Protein AF-A0A0C9TB73-F1 (afdb_monomer_lite)

pLDDT: mean 92.09, std 10.44, range [53.72, 98.44]

Sequence (112 aa):
MPTARSLGLVSLPDLPVRREGIETACVYTRVAESFNRVGNFEAFSPPESAYFLGGGQQGPDYEGLRISGEWTVKRVLKLKTVDLDAGDAWGNEMRFEVARQNARMVAAWQAY

Organism: NCBI:txid664439

Foldseek 3Di:
DDDWDWDDKAWAQVAWDDDVHTDTDMDTDIHDLDPDDPVQLCLQVPDPCLVVVVGHPDDHHVVSNVVVQVCCCCRPVVDPVDDVVVVGDRVVVSVVSVVVVVVVVVVVVVVD

Radius of gyration: 18.87 Å; chains: 1; bounding box: 40×34×50 Å

Structure (mmCIF, N/CA/C/O backbone):
data_AF-A0A0C9TB73-F1
#
_entry.id   AF-A0A0C9TB73-F1
#
loop_
_atom_site.group_PDB
_atom_site.id
_atom_site.type_symbol
_atom_site.label_atom_id
_atom_site.label_alt_id
_atom_site.label_comp_id
_atom_site.label_asym_id
_atom_site.label_entity_id
_atom_site.label_seq_id
_atom_site.pdbx_PDB_ins_code
_atom_site.Cartn_x
_atom_site.Cartn_y
_atom_site.Cartn_z
_atom_site.occupancy
_atom_site.B_iso_or_equiv
_atom_site.auth_seq_id
_atom_site.auth_comp_id
_atom_site.auth_asym_id
_atom_site.auth_atom_id
_atom_site.pdbx_PDB_model_num
ATOM 1 N N . MET A 1 1 ? -15.495 -0.935 -5.374 1.00 86.12 1 MET A N 1
ATOM 2 C CA . MET A 1 1 ? -14.296 -0.079 -5.544 1.00 86.12 1 MET A CA 1
ATOM 3 C C . MET A 1 1 ? -13.085 -0.753 -4.907 1.00 86.12 1 MET A C 1
ATOM 5 O O . MET A 1 1 ? -13.272 -1.381 -3.867 1.00 86.12 1 MET A O 1
ATOM 9 N N . PRO A 1 2 ? -11.878 -0.665 -5.499 1.00 90.75 2 PRO A N 1
ATOM 10 C CA . PRO A 1 2 ? -10.644 -1.136 -4.862 1.00 90.75 2 PRO A CA 1
ATOM 11 C C . PRO A 1 2 ? -10.428 -0.447 -3.510 1.00 90.75 2 PRO A C 1
ATOM 13 O O . PRO A 1 2 ? -10.550 0.773 -3.418 1.00 90.75 2 PRO A O 1
ATOM 16 N N . THR A 1 3 ? -10.147 -1.220 -2.461 1.00 95.38 3 THR A N 1
ATOM 17 C CA . THR A 1 3 ? -9.926 -0.700 -1.104 1.00 95.38 3 THR A CA 1
ATOM 18 C C . THR A 1 3 ? -9.141 -1.699 -0.254 1.00 95.38 3 THR A C 1
ATOM 20 O O . THR A 1 3 ? -9.197 -2.909 -0.494 1.00 95.38 3 THR A O 1
ATOM 23 N N . ALA A 1 4 ? -8.423 -1.201 0.754 1.00 96.94 4 ALA A N 1
ATOM 24 C CA . ALA A 1 4 ? -7.843 -2.050 1.789 1.00 96.94 4 ALA A CA 1
ATOM 25 C C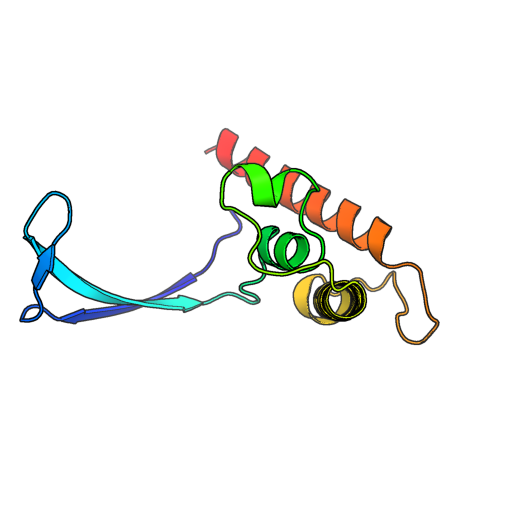 . ALA A 1 4 ? -8.955 -2.713 2.620 1.00 96.94 4 ALA A C 1
ATOM 27 O O . ALA A 1 4 ? -10.055 -2.178 2.763 1.00 96.94 4 ALA A O 1
ATOM 28 N N . ARG A 1 5 ? -8.676 -3.888 3.183 1.00 98.12 5 ARG A N 1
ATOM 29 C CA . ARG A 1 5 ? -9.652 -4.662 3.956 1.00 98.12 5 ARG A CA 1
ATOM 30 C C . ARG A 1 5 ? -9.450 -4.480 5.456 1.00 98.12 5 ARG A C 1
ATOM 32 O O . ARG A 1 5 ? -8.328 -4.313 5.931 1.00 98.12 5 ARG A O 1
ATOM 39 N N . SER A 1 6 ? -10.566 -4.535 6.173 1.00 97.75 6 SER A N 1
ATOM 40 C CA . SER A 1 6 ? -10.635 -4.581 7.631 1.00 97.75 6 SER A CA 1
ATOM 41 C C . SER A 1 6 ? -10.634 -6.027 8.087 1.00 97.75 6 SER A C 1
ATOM 43 O O . SER A 1 6 ? -11.494 -6.790 7.648 1.00 97.75 6 SER A O 1
ATOM 45 N N . LEU A 1 7 ? -9.655 -6.403 8.913 1.00 98.06 7 LEU A N 1
ATOM 46 C CA . LEU A 1 7 ? -9.585 -7.741 9.502 1.00 98.06 7 LEU A CA 1
ATOM 47 C C . LEU A 1 7 ? -10.066 -7.754 10.954 1.00 98.06 7 LEU A C 1
ATOM 49 O O . LEU A 1 7 ? -10.760 -8.683 11.350 1.00 98.06 7 LEU A O 1
ATOM 53 N N . GLY A 1 8 ? -9.718 -6.740 11.745 1.00 98.12 8 GLY A N 1
ATOM 54 C CA . GLY A 1 8 ? -10.091 -6.701 13.155 1.00 98.12 8 GLY A CA 1
ATOM 55 C C . GLY A 1 8 ? -9.884 -5.337 13.792 1.00 98.12 8 GLY A C 1
ATOM 56 O O . GLY A 1 8 ? -9.086 -4.528 13.315 1.00 98.12 8 GLY A O 1
ATOM 57 N N . LEU A 1 9 ? -10.615 -5.100 14.877 1.00 98.06 9 LEU A N 1
ATOM 58 C CA . LEU A 1 9 ? -10.519 -3.908 15.707 1.00 98.06 9 LEU A CA 1
ATOM 59 C C . LEU A 1 9 ? -10.438 -4.344 17.170 1.00 98.06 9 LEU A C 1
ATOM 61 O O . LEU A 1 9 ? -11.320 -5.052 17.653 1.00 98.06 9 LEU A O 1
ATOM 65 N N . VAL A 1 10 ? -9.385 -3.926 17.865 1.00 98.44 10 VAL A N 1
ATOM 66 C CA . VAL A 1 10 ? -9.185 -4.198 19.292 1.00 98.44 10 VAL A CA 1
ATOM 67 C C . VAL A 1 10 ? -9.404 -2.905 20.063 1.00 98.44 10 VAL A C 1
ATOM 69 O O . VAL A 1 10 ? -8.692 -1.927 19.839 1.00 98.44 10 VAL A O 1
ATOM 72 N N . SER A 1 11 ? -10.393 -2.902 20.956 1.00 98.00 11 SER A N 1
ATOM 73 C CA . SER A 1 11 ? -10.701 -1.762 21.824 1.00 98.00 11 SER A CA 1
ATOM 74 C C . SER A 1 11 ? -9.799 -1.754 23.056 1.00 98.00 11 SER A C 1
ATOM 76 O O . SER A 1 11 ? -9.589 -2.798 23.671 1.00 98.00 11 SER A O 1
ATOM 78 N N . LEU A 1 12 ? -9.314 -0.574 23.444 1.00 98.00 12 LEU A N 1
ATOM 79 C CA . LEU A 1 12 ? -8.507 -0.339 24.644 1.00 98.00 12 LEU A CA 1
ATOM 80 C C . LEU A 1 12 ? -9.195 0.751 25.493 1.00 98.00 12 LEU A C 1
ATOM 82 O O . LEU A 1 12 ? -8.751 1.900 25.498 1.00 98.00 12 LEU A O 1
ATOM 86 N N . PRO A 1 13 ? -10.314 0.421 26.169 1.00 97.31 13 PRO A N 1
ATOM 87 C CA . PRO A 1 13 ? -11.183 1.417 26.804 1.00 97.31 13 PRO A CA 1
ATOM 88 C C . PRO A 1 13 ? -10.504 2.184 27.947 1.00 97.31 13 PRO A C 1
ATOM 90 O O . PRO A 1 13 ? -10.817 3.351 28.163 1.00 97.31 13 PRO A O 1
ATOM 93 N N . ASP A 1 14 ? -9.540 1.565 28.630 1.00 98.06 14 ASP A N 1
ATOM 94 C CA . ASP A 1 14 ? -8.814 2.177 29.751 1.00 98.06 14 ASP A CA 1
ATOM 95 C C . ASP A 1 14 ? -7.675 3.112 29.302 1.00 98.06 14 ASP A C 1
ATOM 97 O O . ASP A 1 14 ? -6.985 3.702 30.134 1.00 98.06 14 ASP A O 1
ATOM 101 N N . LEU A 1 15 ? -7.454 3.252 27.987 1.00 98.31 15 LEU A N 1
ATOM 102 C CA . LEU A 1 15 ? -6.403 4.092 27.420 1.00 98.31 15 LEU A CA 1
ATOM 103 C C . LEU A 1 15 ? -7.010 5.335 26.741 1.00 98.31 15 LEU A C 1
ATOM 105 O O . LEU A 1 15 ? -7.464 5.243 25.595 1.00 98.31 15 LEU A O 1
ATOM 109 N N . PRO A 1 16 ? -7.011 6.507 27.405 1.00 97.75 16 PRO A N 1
ATOM 110 C CA . PRO A 1 16 ? -7.572 7.726 26.836 1.00 97.75 16 PRO A CA 1
ATOM 111 C C . PRO A 1 16 ? -6.666 8.327 25.750 1.00 97.75 16 PRO A C 1
ATOM 113 O O . PRO A 1 16 ? -5.444 8.389 25.899 1.00 97.75 16 PRO A O 1
ATOM 116 N N . VAL A 1 17 ? -7.270 8.845 24.679 1.00 98.06 17 VAL A N 1
ATOM 117 C CA . VAL A 1 17 ? -6.597 9.548 23.575 1.00 98.06 17 VAL A CA 1
ATOM 118 C C . VAL A 1 17 ? -7.180 10.950 23.449 1.00 98.06 17 VAL A C 1
ATOM 120 O O . VAL A 1 17 ? -8.390 11.122 23.358 1.00 98.06 17 VAL A O 1
ATOM 123 N N . ARG A 1 18 ? -6.321 11.973 23.436 1.00 97.75 18 ARG A N 1
ATOM 124 C CA . ARG A 1 18 ? -6.749 13.364 23.232 1.00 97.75 18 ARG A CA 1
ATOM 125 C C . ARG A 1 18 ? -6.786 13.696 21.740 1.00 97.75 18 ARG A C 1
ATOM 127 O O . ARG A 1 18 ? -5.757 13.607 21.069 1.00 97.75 18 ARG A O 1
ATOM 134 N N . ARG A 1 19 ? -7.956 14.096 21.251 1.00 96.38 19 ARG A N 1
ATOM 135 C CA . ARG A 1 19 ? -8.212 14.665 19.919 1.00 96.38 19 ARG A CA 1
ATOM 136 C C . ARG A 1 19 ? -8.928 16.007 20.107 1.00 96.38 19 ARG A C 1
ATOM 138 O O . ARG A 1 19 ? -8.524 16.779 20.973 1.00 96.38 19 ARG A O 1
ATOM 145 N N . GLU A 1 20 ? -9.991 16.281 19.360 1.00 97.62 20 GLU A N 1
ATOM 146 C CA . GLU A 1 20 ? -10.925 17.371 19.649 1.00 97.62 20 GLU A CA 1
ATOM 147 C C . GLU A 1 20 ? -11.645 17.157 20.999 1.00 97.62 20 GLU A C 1
ATOM 149 O O . GLU A 1 20 ? -11.985 18.123 21.679 1.00 97.62 20 GLU A O 1
ATOM 154 N N . GLY A 1 21 ? -11.824 15.894 21.414 1.00 97.81 21 GLY A N 1
ATOM 155 C CA . GLY A 1 21 ? -12.297 15.473 22.739 1.00 97.81 21 GLY A CA 1
ATOM 156 C C . GLY A 1 21 ? -11.401 14.398 23.374 1.00 97.81 21 GLY A C 1
ATOM 157 O O . GLY A 1 21 ? -10.337 14.067 22.845 1.00 97.81 21 GLY A O 1
ATOM 158 N N . ILE A 1 22 ? -11.815 13.850 24.524 1.00 97.56 22 ILE A N 1
ATOM 159 C CA . ILE A 1 22 ? -11.183 12.651 25.100 1.00 97.56 22 ILE A CA 1
ATOM 160 C C . ILE A 1 22 ? -11.896 11.419 24.535 1.00 97.56 22 ILE A C 1
ATOM 162 O O . ILE A 1 22 ? -13.075 11.210 24.806 1.00 97.56 22 ILE A O 1
ATOM 166 N N . GLU A 1 23 ? -11.166 10.611 23.773 1.00 97.94 23 GLU A N 1
ATOM 167 C CA . GLU A 1 23 ? -11.621 9.348 23.186 1.00 97.94 23 GLU A CA 1
ATOM 168 C C . GLU A 1 23 ? -10.905 8.149 23.829 1.00 97.94 23 GLU A C 1
ATOM 170 O O . GLU A 1 23 ? -10.039 8.319 24.689 1.00 97.94 23 GLU A O 1
ATOM 175 N N . THR A 1 24 ? -11.238 6.927 23.403 1.00 98.06 24 THR A N 1
ATOM 176 C CA . THR A 1 24 ? -10.545 5.696 23.821 1.00 98.06 24 THR A CA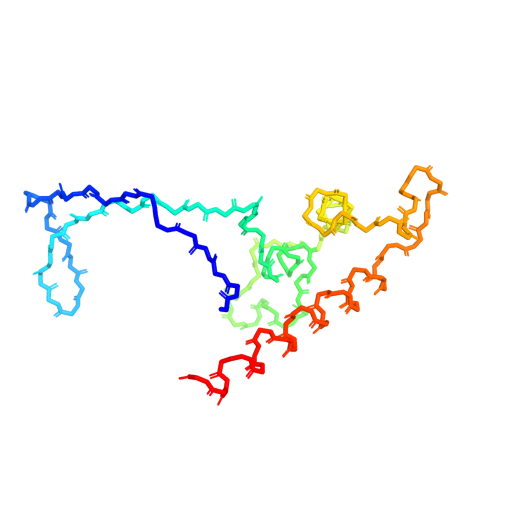 1
ATOM 177 C C . THR A 1 24 ? -9.697 5.140 22.684 1.00 98.06 24 THR A C 1
ATOM 179 O O . THR A 1 24 ? -10.046 5.253 21.507 1.00 98.06 24 THR A O 1
ATOM 182 N N . ALA A 1 25 ? -8.549 4.559 23.022 1.00 98.12 25 ALA A N 1
ATOM 183 C CA . ALA A 1 25 ? -7.664 3.982 22.027 1.00 98.12 25 ALA A CA 1
ATOM 184 C C . ALA A 1 25 ? -8.259 2.707 21.412 1.00 98.12 25 ALA A C 1
ATOM 186 O O . ALA A 1 25 ? -8.977 1.932 22.046 1.00 98.12 25 ALA A O 1
ATOM 187 N N . CYS A 1 26 ? -7.879 2.444 20.166 1.00 98.00 26 CYS A N 1
ATOM 188 C CA . CYS A 1 26 ? -8.098 1.163 19.517 1.00 98.00 26 CYS A CA 1
ATOM 189 C C . CYS A 1 26 ? -6.936 0.837 18.576 1.00 98.00 26 CYS A C 1
ATOM 191 O O . CYS A 1 26 ? -6.202 1.723 18.132 1.00 98.00 26 CYS A O 1
ATOM 193 N N . VAL A 1 27 ? -6.776 -0.446 18.262 1.00 98.06 27 VAL A N 1
ATOM 194 C CA . VAL A 1 27 ? -5.829 -0.924 17.252 1.00 98.06 27 VAL A CA 1
ATOM 195 C C . VAL A 1 27 ? -6.610 -1.593 16.134 1.00 98.06 27 VAL A C 1
ATOM 197 O O . VAL A 1 27 ? -7.383 -2.521 16.367 1.00 98.06 27 VAL A O 1
ATOM 200 N N . TYR A 1 28 ? -6.399 -1.117 14.910 1.00 97.88 28 TYR A N 1
ATOM 201 C CA . TYR A 1 28 ? -7.060 -1.615 13.711 1.00 97.88 28 TYR A CA 1
ATOM 202 C C . TYR A 1 28 ? -6.100 -2.452 12.862 1.00 97.88 28 TYR A C 1
ATOM 204 O O . TYR A 1 28 ? -5.055 -1.971 12.417 1.00 97.88 28 TYR A O 1
ATOM 212 N N . THR A 1 29 ? -6.474 -3.699 12.586 1.00 98.38 29 THR A N 1
ATOM 213 C CA . THR A 1 29 ? -5.731 -4.576 11.681 1.00 98.38 29 THR A CA 1
ATOM 214 C C . THR A 1 29 ? -6.216 -4.373 10.249 1.00 98.38 29 THR A C 1
ATOM 216 O O . THR A 1 29 ? -7.236 -4.923 9.822 1.00 98.38 29 THR A O 1
ATOM 219 N N . ARG A 1 30 ? -5.454 -3.576 9.496 1.00 98.25 30 ARG A N 1
ATOM 220 C CA . ARG A 1 30 ? -5.665 -3.326 8.067 1.00 98.25 30 ARG A CA 1
ATOM 221 C C . ARG A 1 30 ? -4.907 -4.342 7.217 1.00 98.25 30 ARG A C 1
ATOM 223 O O . ARG A 1 30 ? -3.729 -4.580 7.460 1.00 98.25 30 ARG A O 1
ATOM 230 N N . VAL A 1 31 ? -5.545 -4.855 6.169 1.00 98.19 31 VAL A N 1
ATOM 231 C CA . VAL A 1 31 ? -4.955 -5.817 5.225 1.00 98.19 31 VAL A CA 1
ATOM 232 C C . VAL A 1 31 ? -4.975 -5.254 3.804 1.00 98.19 31 VAL A C 1
ATOM 234 O O . VAL A 1 31 ? -5.990 -4.729 3.346 1.00 98.19 31 VAL A O 1
ATOM 237 N N . ALA A 1 32 ? -3.850 -5.367 3.101 1.00 97.19 32 ALA A N 1
ATOM 238 C CA . ALA A 1 32 ? -3.689 -5.014 1.692 1.00 97.19 32 ALA A CA 1
ATOM 239 C C . ALA A 1 32 ? -2.536 -5.832 1.085 1.00 97.19 32 ALA A C 1
ATOM 241 O O . ALA A 1 32 ? -1.674 -6.307 1.822 1.00 97.19 32 ALA A O 1
ATOM 242 N N . GLU A 1 33 ? -2.493 -5.972 -0.243 1.00 94.25 33 GLU A N 1
ATOM 243 C CA . GLU A 1 33 ? -1.355 -6.618 -0.926 1.00 94.25 33 GLU A CA 1
ATOM 244 C C . GLU A 1 33 ? -0.057 -5.801 -0.807 1.00 94.25 33 GLU A C 1
ATOM 246 O O . GLU A 1 33 ? 1.040 -6.353 -0.849 1.00 94.25 33 GLU A O 1
ATOM 251 N N . SER A 1 34 ? -0.175 -4.480 -0.653 1.00 96.56 34 SER A N 1
ATOM 252 C CA . SER A 1 34 ? 0.939 -3.561 -0.435 1.00 96.56 34 SER A CA 1
ATOM 253 C C . SER A 1 34 ? 0.473 -2.329 0.339 1.00 96.56 34 SER A C 1
ATOM 255 O O . SER A 1 34 ? -0.697 -1.946 0.273 1.00 96.56 34 SER A O 1
ATOM 257 N N . PHE A 1 35 ? 1.405 -1.693 1.051 1.00 96.38 35 PHE A N 1
ATOM 258 C CA . PHE A 1 35 ? 1.217 -0.381 1.676 1.00 96.38 35 PHE A CA 1
ATOM 259 C C . PHE A 1 35 ? 2.029 0.727 0.991 1.00 96.38 35 PHE A C 1
ATOM 261 O O . PHE A 1 35 ? 2.114 1.828 1.541 1.00 96.38 35 PHE A O 1
ATOM 268 N N . ASN A 1 36 ? 2.584 0.456 -0.198 1.00 94.88 36 ASN A N 1
ATOM 269 C CA . A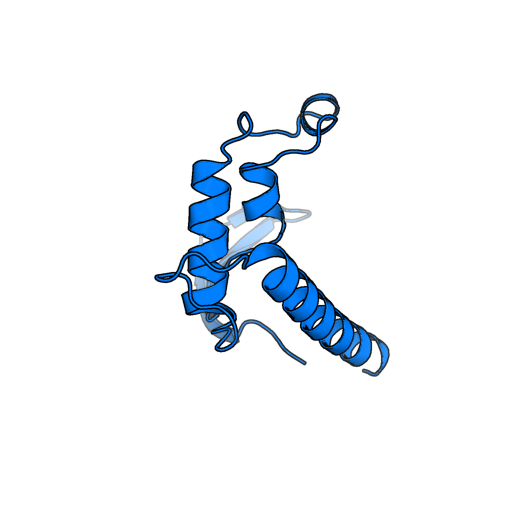SN A 1 36 ? 3.258 1.465 -1.012 1.00 94.88 36 ASN A CA 1
ATOM 270 C C . ASN A 1 36 ? 2.295 2.595 -1.386 1.00 94.88 36 ASN A C 1
ATOM 272 O O . ASN A 1 36 ? 1.131 2.378 -1.727 1.00 94.88 36 ASN A O 1
ATOM 276 N N . ARG A 1 37 ? 2.819 3.816 -1.346 1.00 94.25 37 ARG A N 1
ATOM 277 C CA . ARG A 1 37 ? 2.148 5.061 -1.716 1.00 94.25 37 ARG A CA 1
ATOM 278 C C . ARG A 1 37 ? 3.049 5.860 -2.648 1.00 94.25 37 ARG A C 1
ATOM 280 O O . ARG A 1 37 ? 4.257 5.643 -2.671 1.00 94.25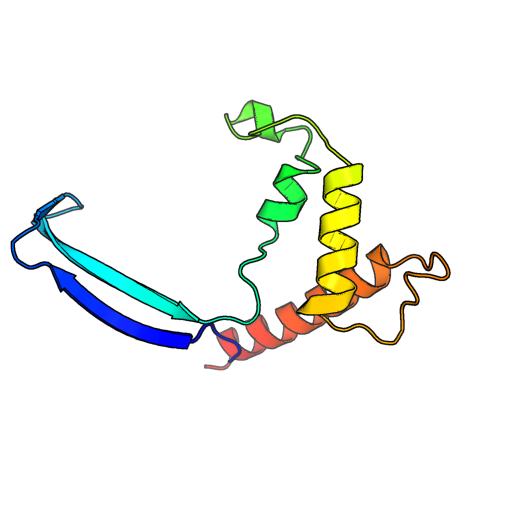 37 ARG A O 1
ATOM 287 N N . VAL A 1 38 ? 2.478 6.848 -3.338 1.00 92.88 38 VAL A N 1
ATOM 288 C CA . VAL A 1 38 ? 3.248 7.813 -4.149 1.00 92.88 38 VAL A CA 1
ATOM 289 C C . VAL A 1 38 ? 4.361 8.463 -3.316 1.00 92.88 38 VAL A C 1
ATOM 291 O O . VAL A 1 38 ? 5.511 8.471 -3.742 1.00 92.88 38 VAL A O 1
ATOM 294 N N . GLY A 1 39 ? 4.054 8.837 -2.069 1.00 90.00 39 GLY A N 1
ATOM 295 C CA . GLY A 1 39 ? 5.028 9.405 -1.133 1.00 90.00 39 GLY A CA 1
ATOM 296 C C . GLY A 1 39 ? 6.244 8.523 -0.825 1.00 90.00 39 GLY A C 1
ATOM 297 O O . GLY A 1 39 ? 7.285 9.048 -0.454 1.00 90.00 39 GLY A O 1
ATOM 298 N N . ASN A 1 40 ? 6.169 7.196 -1.007 1.00 91.88 40 ASN A N 1
ATOM 299 C CA . ASN A 1 40 ? 7.356 6.343 -0.873 1.00 91.88 40 ASN A CA 1
ATOM 300 C C . ASN A 1 40 ? 8.364 6.589 -2.003 1.00 91.88 40 ASN A C 1
ATOM 302 O O . ASN A 1 40 ? 9.562 6.525 -1.759 1.00 91.88 40 ASN A O 1
ATOM 306 N N . PHE A 1 41 ? 7.894 6.881 -3.218 1.00 92.81 41 PHE A N 1
ATOM 307 C CA . PHE A 1 41 ? 8.756 7.230 -4.351 1.00 92.81 41 PHE A CA 1
ATOM 308 C C . PHE A 1 41 ? 9.268 8.666 -4.226 1.00 92.81 41 PHE A C 1
ATOM 310 O O . PHE A 1 41 ? 10.447 8.915 -4.453 1.00 92.81 41 PHE A O 1
ATOM 317 N N . GLU A 1 42 ? 8.417 9.596 -3.784 1.00 89.75 42 GLU A N 1
ATOM 318 C CA . GLU A 1 42 ? 8.813 10.986 -3.514 1.00 89.75 42 GLU A CA 1
ATOM 319 C C . GLU A 1 42 ? 9.839 11.083 -2.376 1.00 89.75 42 GLU A C 1
ATOM 321 O O . GLU A 1 42 ? 10.685 11.964 -2.395 1.00 89.75 42 GLU A O 1
ATOM 326 N N . ALA A 1 43 ? 9.838 10.159 -1.411 1.00 88.19 43 ALA A N 1
ATOM 327 C CA . ALA A 1 43 ? 10.882 10.109 -0.386 1.00 88.19 43 ALA A CA 1
ATOM 328 C C . ALA A 1 43 ? 12.273 9.773 -0.959 1.00 88.19 43 ALA A C 1
ATOM 330 O O . ALA A 1 43 ? 13.275 10.201 -0.393 1.00 88.19 43 ALA A O 1
ATOM 331 N N . PHE A 1 44 ? 12.347 9.016 -2.060 1.00 91.88 44 PHE A N 1
ATOM 332 C CA . PHE A 1 44 ? 13.599 8.692 -2.757 1.00 91.88 44 PHE A CA 1
ATOM 333 C C . PHE A 1 44 ? 13.947 9.696 -3.865 1.00 91.88 44 PHE A C 1
ATOM 335 O O . PHE A 1 44 ? 15.104 9.817 -4.252 1.00 91.88 44 PHE A O 1
ATOM 342 N N . SER A 1 45 ? 12.960 10.431 -4.375 1.00 90.19 45 SER A N 1
ATOM 343 C CA . SER A 1 45 ? 13.135 11.481 -5.381 1.00 90.19 45 SER A CA 1
ATOM 344 C C . SER A 1 45 ? 12.288 12.699 -5.004 1.00 90.19 45 SER A C 1
ATOM 346 O O . SER A 1 45 ? 11.253 12.941 -5.639 1.00 90.19 45 SER A O 1
ATOM 348 N N . PRO A 1 46 ? 12.678 13.445 -3.954 1.00 84.69 46 PRO A N 1
ATOM 349 C CA . PRO A 1 46 ? 11.895 14.575 -3.477 1.00 84.69 46 PRO A CA 1
ATOM 350 C C . PRO A 1 46 ? 11.853 15.686 -4.533 1.00 84.69 46 PRO A C 1
ATOM 352 O O . PRO A 1 46 ? 12.849 15.905 -5.227 1.00 84.69 46 PRO A O 1
ATOM 355 N N . PRO A 1 47 ? 10.730 16.416 -4.669 1.00 76.62 47 PRO A N 1
ATOM 356 C CA . PRO A 1 47 ? 10.706 17.608 -5.504 1.00 76.62 47 PRO A CA 1
ATOM 357 C C . PRO A 1 47 ? 11.688 18.649 -4.953 1.00 76.62 47 PRO A C 1
ATOM 359 O O . PRO A 1 47 ? 11.857 18.761 -3.739 1.00 76.62 47 PRO A O 1
ATOM 362 N N . GLU A 1 48 ? 12.307 19.444 -5.830 1.00 70.56 48 GLU A N 1
ATOM 363 C CA . GLU A 1 48 ? 13.321 20.443 -5.439 1.00 70.56 48 GLU A CA 1
ATOM 364 C C . GLU A 1 48 ? 12.811 21.430 -4.373 1.00 70.56 48 GLU A C 1
ATOM 366 O O . GLU A 1 48 ? 13.571 21.895 -3.526 1.00 70.56 48 GLU A O 1
ATOM 371 N N . SER A 1 49 ? 11.503 21.706 -4.362 1.00 69.19 49 SER A N 1
ATOM 372 C CA . SER A 1 49 ? 10.844 22.588 -3.397 1.00 69.19 49 SER A CA 1
ATOM 373 C C . SER A 1 49 ? 10.412 21.908 -2.092 1.00 69.19 49 SER A C 1
ATOM 375 O O . SER A 1 49 ? 9.907 22.598 -1.206 1.00 69.19 49 SER A O 1
ATOM 377 N N . ALA A 1 50 ? 10.604 20.591 -1.925 1.00 63.03 50 ALA A N 1
ATOM 378 C CA . ALA A 1 50 ? 10.159 19.861 -0.732 1.00 63.03 50 ALA A CA 1
ATOM 379 C C . ALA A 1 50 ? 10.730 20.472 0.556 1.00 63.03 50 ALA A C 1
ATOM 381 O O . ALA A 1 50 ? 9.977 20.713 1.500 1.00 63.03 50 ALA A O 1
ATOM 382 N N . TYR A 1 51 ? 12.024 20.815 0.549 1.00 60.47 51 TYR A N 1
ATOM 383 C CA . TYR A 1 51 ? 12.739 21.407 1.689 1.00 60.47 51 TYR A CA 1
ATOM 384 C C . TYR A 1 51 ? 12.267 22.811 2.067 1.00 60.47 51 TYR A C 1
ATOM 386 O O . TYR A 1 51 ? 12.444 23.232 3.207 1.00 60.47 51 TYR A O 1
ATOM 394 N N . PHE A 1 52 ? 11.628 23.529 1.142 1.00 55.72 52 PHE A N 1
ATOM 395 C CA . PHE A 1 52 ? 11.196 24.908 1.361 1.00 55.72 52 PHE A CA 1
ATOM 396 C C . PHE A 1 52 ? 10.015 25.021 2.341 1.00 55.72 52 PHE A C 1
ATOM 398 O O . PHE A 1 52 ? 9.908 26.009 3.061 1.00 55.72 52 PHE A O 1
ATOM 405 N N . LEU A 1 53 ? 9.151 24.001 2.421 1.00 55.97 53 LEU A N 1
ATOM 406 C CA . LEU A 1 53 ? 7.993 23.967 3.330 1.00 55.97 53 LEU A CA 1
ATOM 407 C C . LEU A 1 53 ? 8.223 23.086 4.571 1.00 55.97 53 LEU A C 1
ATOM 409 O O . LEU A 1 53 ? 7.265 22.687 5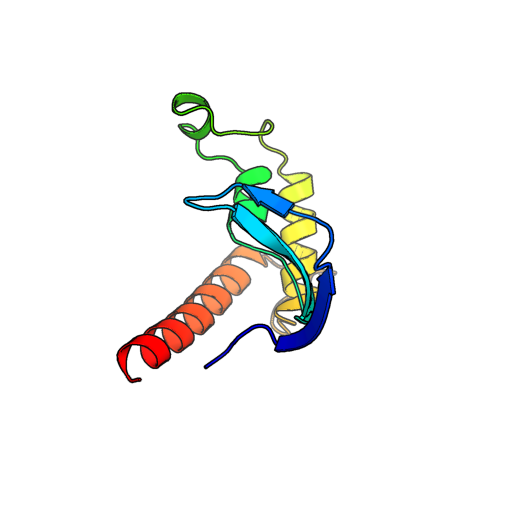.231 1.00 55.97 53 LEU A O 1
ATOM 413 N N . GLY A 1 54 ? 9.478 22.739 4.878 1.00 53.72 54 GLY A N 1
ATOM 414 C CA . GLY A 1 54 ? 9.797 21.774 5.938 1.00 53.72 54 GLY A CA 1
ATOM 415 C C . GLY A 1 54 ? 9.417 20.327 5.593 1.00 53.72 54 GLY A C 1
ATOM 416 O O . GLY A 1 54 ? 9.384 19.472 6.477 1.00 53.72 54 GLY A O 1
ATOM 417 N N . GLY A 1 55 ? 9.122 20.048 4.319 1.00 59.44 55 GLY A N 1
ATOM 418 C CA . GLY A 1 55 ? 9.089 18.699 3.756 1.00 59.44 55 GLY A CA 1
ATOM 419 C C . GLY A 1 55 ? 10.488 18.270 3.303 1.00 59.44 55 GLY A C 1
ATOM 420 O O . GLY A 1 55 ? 11.409 19.068 3.278 1.00 59.44 55 GLY A O 1
ATOM 421 N N . GLY A 1 56 ? 10.684 17.004 2.941 1.00 61.09 56 GLY A N 1
ATOM 422 C CA . GLY A 1 56 ? 12.005 16.496 2.544 1.00 61.09 56 GLY A CA 1
ATOM 423 C C . GLY A 1 56 ? 12.726 15.826 3.709 1.00 61.09 56 GLY A C 1
ATOM 424 O O . GLY A 1 56 ? 13.440 16.447 4.489 1.00 61.09 56 GLY A O 1
ATOM 425 N N . GLN A 1 57 ? 12.512 14.518 3.824 1.00 66.00 57 GLN A N 1
ATOM 426 C CA . GLN A 1 57 ? 13.054 13.699 4.907 1.00 66.00 57 GLN A CA 1
ATOM 427 C C . GLN A 1 57 ? 14.534 13.332 4.685 1.00 66.00 57 GLN A C 1
ATOM 429 O O . GLN A 1 57 ? 15.257 13.089 5.646 1.00 66.00 57 GLN A O 1
ATOM 434 N N . GLN A 1 58 ? 14.975 13.286 3.423 1.00 76.81 58 GLN A N 1
ATOM 435 C CA . GLN A 1 58 ? 16.316 12.880 2.990 1.00 76.81 58 GLN A CA 1
ATOM 436 C C . GLN A 1 58 ? 16.610 13.410 1.581 1.00 76.81 58 GLN A C 1
ATOM 438 O O . GLN A 1 58 ? 15.673 13.822 0.897 1.00 76.81 58 GLN A O 1
ATOM 443 N N . GLY A 1 59 ? 17.884 13.411 1.167 1.00 83.00 59 GLY A N 1
ATOM 444 C CA . GLY A 1 59 ? 18.320 13.700 -0.210 1.00 83.00 59 GLY A CA 1
ATOM 445 C C . GLY A 1 59 ? 17.835 12.657 -1.229 1.00 83.00 59 GLY A C 1
ATOM 446 O O . GLY A 1 59 ? 17.334 11.608 -0.823 1.00 83.00 59 GLY A O 1
ATOM 447 N N . PRO A 1 60 ? 17.981 12.915 -2.543 1.00 89.44 60 PRO A N 1
ATOM 448 C CA . PRO A 1 60 ? 17.613 11.936 -3.557 1.00 89.44 60 PRO A CA 1
ATOM 449 C C . PRO A 1 60 ? 18.476 10.671 -3.448 1.00 89.44 60 PRO A C 1
ATOM 451 O O . PRO A 1 60 ? 19.702 10.746 -3.366 1.00 89.44 60 PRO A O 1
ATOM 454 N N . ASP A 1 61 ? 17.821 9.516 -3.497 1.00 93.25 61 ASP A N 1
ATOM 455 C CA . ASP A 1 61 ? 18.427 8.188 -3.565 1.00 93.25 61 ASP A CA 1
ATOM 456 C C . ASP A 1 61 ? 17.781 7.418 -4.722 1.00 93.25 61 ASP A C 1
ATOM 458 O O . ASP A 1 61 ? 16.739 6.768 -4.602 1.00 93.25 61 ASP A O 1
ATOM 462 N N . TYR A 1 62 ? 18.415 7.531 -5.888 1.00 94.81 62 TYR A N 1
ATOM 463 C CA . TYR A 1 62 ? 17.920 6.925 -7.119 1.00 94.81 62 TYR A CA 1
ATOM 464 C C . TYR A 1 62 ? 18.062 5.403 -7.139 1.00 94.81 62 TYR A C 1
ATOM 466 O O . TYR A 1 62 ? 17.317 4.740 -7.860 1.00 94.81 62 TYR A O 1
ATOM 474 N N . GLU A 1 63 ? 18.969 4.841 -6.341 1.00 96.25 63 GLU A N 1
ATOM 475 C CA . GLU A 1 63 ? 19.103 3.391 -6.233 1.00 96.25 63 GLU A CA 1
ATOM 476 C C . GLU A 1 63 ? 17.962 2.817 -5.389 1.00 96.25 63 GLU A C 1
ATOM 478 O O . GLU A 1 63 ? 17.290 1.873 -5.812 1.00 96.25 63 GLU A O 1
ATOM 483 N N . GLY A 1 64 ? 17.643 3.455 -4.258 1.00 95.50 64 GLY A N 1
ATOM 484 C CA . GLY A 1 64 ? 16.439 3.156 -3.483 1.00 95.50 64 GLY A CA 1
ATOM 485 C C . GLY A 1 64 ? 15.160 3.310 -4.312 1.00 95.50 64 GLY A C 1
ATOM 486 O O . GLY A 1 64 ? 14.282 2.438 -4.278 1.00 95.50 64 GLY A O 1
ATOM 487 N N . LEU A 1 65 ? 15.079 4.363 -5.137 1.00 95.38 65 LEU A N 1
ATOM 488 C CA . LEU A 1 65 ? 13.974 4.559 -6.079 1.00 95.38 65 LEU A CA 1
ATOM 489 C C . LEU A 1 65 ? 13.862 3.400 -7.079 1.00 95.38 65 LEU A C 1
ATOM 491 O O . LEU A 1 65 ? 12.761 2.885 -7.291 1.00 95.38 65 LEU A O 1
ATOM 495 N N . ARG A 1 66 ? 14.988 2.983 -7.675 1.00 96.44 66 ARG A N 1
ATOM 496 C CA . ARG A 1 66 ? 15.047 1.878 -8.638 1.00 96.44 66 ARG A CA 1
ATOM 497 C C . ARG A 1 66 ? 14.570 0.575 -8.005 1.00 96.44 66 ARG A C 1
ATOM 499 O O . ARG A 1 66 ? 13.652 -0.050 -8.532 1.00 96.44 66 ARG A O 1
ATOM 506 N N . ILE A 1 67 ? 15.114 0.217 -6.842 1.00 96.69 67 ILE A N 1
ATOM 507 C CA . ILE A 1 67 ? 14.749 -0.999 -6.100 1.00 96.69 67 ILE A CA 1
ATOM 508 C C . ILE A 1 67 ? 13.253 -1.001 -5.753 1.00 96.69 67 ILE A C 1
ATOM 510 O O . ILE A 1 67 ? 12.563 -2.004 -5.951 1.00 96.69 67 ILE A O 1
ATOM 514 N N . SER A 1 68 ? 12.725 0.126 -5.265 1.00 96.25 68 SER A N 1
ATOM 515 C CA . SER A 1 68 ? 11.302 0.271 -4.930 1.00 96.25 68 SER A CA 1
ATOM 516 C C . SER A 1 68 ? 10.395 0.122 -6.160 1.00 96.25 68 SER A C 1
ATOM 518 O O . SER A 1 68 ? 9.349 -0.541 -6.106 1.00 96.25 68 SER A O 1
ATOM 520 N N . GLY A 1 69 ? 10.806 0.702 -7.289 1.00 96.75 69 GLY A N 1
ATOM 521 C CA . GLY A 1 69 ? 10.111 0.598 -8.569 1.00 96.75 69 GLY A CA 1
ATOM 522 C C . GLY A 1 69 ? 10.062 -0.829 -9.098 1.00 96.75 69 GLY A C 1
ATOM 523 O O . GLY A 1 69 ? 8.977 -1.363 -9.331 1.00 96.75 69 GLY A O 1
ATOM 524 N N . GLU A 1 70 ? 11.214 -1.487 -9.191 1.00 97.25 70 GLU A N 1
ATOM 525 C CA . GLU A 1 70 ? 11.328 -2.877 -9.641 1.00 97.25 70 GLU A CA 1
ATOM 526 C C . GLU A 1 70 ? 10.543 -3.840 -8.746 1.00 97.25 70 GLU A C 1
ATOM 528 O O . GLU A 1 70 ? 9.809 -4.707 -9.234 1.00 97.25 70 GLU A O 1
ATOM 533 N N . TRP A 1 71 ? 10.611 -3.655 -7.423 1.00 97.06 71 TRP A N 1
ATOM 534 C CA . TRP A 1 71 ? 9.806 -4.436 -6.487 1.00 97.06 71 TRP A CA 1
ATOM 535 C C . TRP A 1 71 ? 8.308 -4.234 -6.731 1.00 97.06 71 TRP A C 1
ATOM 537 O O . TRP A 1 71 ? 7.548 -5.205 -6.740 1.00 97.06 71 TRP A O 1
ATOM 547 N N . THR A 1 72 ? 7.873 -2.997 -6.983 1.00 97.25 72 THR A N 1
ATOM 548 C CA . THR A 1 72 ? 6.464 -2.674 -7.249 1.00 97.25 72 THR A CA 1
ATOM 549 C C . THR A 1 72 ? 5.984 -3.298 -8.558 1.00 97.25 72 THR A C 1
ATOM 551 O O . THR A 1 72 ? 4.919 -3.919 -8.585 1.00 97.25 72 THR A O 1
ATOM 554 N N . VAL A 1 73 ? 6.788 -3.217 -9.618 1.00 97.25 73 VAL A N 1
ATOM 555 C CA . VAL A 1 73 ? 6.521 -3.847 -10.919 1.00 97.25 73 VAL A CA 1
ATOM 556 C C . VAL A 1 73 ? 6.366 -5.360 -10.773 1.00 97.25 73 VAL A C 1
ATOM 558 O O . VAL A 1 73 ? 5.381 -5.924 -11.251 1.00 97.25 73 VAL A O 1
ATOM 561 N N . LYS A 1 74 ? 7.286 -6.011 -10.051 1.00 96.44 74 LYS A N 1
ATOM 562 C CA . LYS A 1 74 ? 7.322 -7.473 -9.899 1.00 96.44 74 LYS A CA 1
ATOM 563 C C . LYS A 1 74 ? 6.266 -8.013 -8.933 1.00 96.44 74 LYS A C 1
ATOM 565 O O . LYS A 1 74 ? 5.653 -9.042 -9.208 1.00 96.44 74 LYS A O 1
ATOM 570 N N . ARG A 1 75 ? 6.076 -7.372 -7.775 1.00 96.00 75 ARG A N 1
ATOM 571 C CA . ARG A 1 75 ? 5.282 -7.919 -6.656 1.00 96.00 75 ARG A CA 1
ATOM 572 C C . ARG A 1 75 ? 3.876 -7.346 -6.560 1.00 96.00 75 ARG A C 1
ATOM 574 O O . ARG A 1 75 ? 2.968 -8.092 -6.200 1.00 96.00 75 ARG A O 1
ATOM 581 N N . VAL A 1 76 ? 3.695 -6.063 -6.875 1.00 95.69 76 VAL A N 1
ATOM 582 C CA . VAL A 1 76 ? 2.405 -5.371 -6.714 1.00 95.69 76 VAL A CA 1
ATOM 583 C C . VAL A 1 76 ? 1.633 -5.376 -8.025 1.00 95.69 76 VAL A C 1
ATOM 585 O O . VAL A 1 76 ? 0.565 -5.973 -8.104 1.00 95.69 76 VAL A O 1
ATOM 588 N N . LEU A 1 77 ? 2.191 -4.760 -9.069 1.00 96.12 77 LEU A N 1
ATOM 589 C CA . LEU A 1 77 ? 1.530 -4.646 -10.371 1.00 96.12 77 LEU A CA 1
ATOM 590 C C . LEU A 1 77 ? 1.621 -5.937 -11.189 1.00 96.12 77 LEU A C 1
ATOM 592 O O . LEU A 1 77 ? 0.759 -6.188 -12.027 1.00 96.12 77 LEU A O 1
ATOM 596 N N . LYS A 1 78 ? 2.648 -6.759 -10.929 1.00 96.06 78 LYS A N 1
ATOM 597 C CA . LYS A 1 78 ? 2.901 -8.044 -11.599 1.00 96.06 78 LYS A CA 1
ATOM 598 C C . LYS A 1 78 ? 2.894 -7.881 -13.128 1.00 96.06 78 LYS A C 1
ATOM 600 O O . LYS A 1 78 ? 2.261 -8.665 -13.841 1.00 96.06 78 LYS A O 1
ATOM 605 N N . LEU A 1 79 ? 3.562 -6.833 -13.624 1.00 96.25 79 LEU A N 1
ATOM 606 C CA . LEU A 1 79 ? 3.588 -6.501 -15.051 1.00 96.25 79 LEU A CA 1
ATOM 607 C C . LEU A 1 79 ? 4.361 -7.577 -15.811 1.00 96.25 79 LEU A C 1
ATOM 609 O O . LEU A 1 79 ? 5.565 -7.720 -15.641 1.00 96.25 79 LEU A O 1
ATOM 613 N N . LYS A 1 80 ? 3.664 -8.330 -16.663 1.00 94.12 80 LYS A N 1
ATOM 614 C CA . LYS A 1 80 ? 4.277 -9.382 -17.492 1.00 94.12 80 LYS A CA 1
ATOM 615 C C . LYS A 1 80 ? 4.972 -8.841 -18.743 1.00 94.12 80 LYS A C 1
ATOM 617 O O . LYS A 1 80 ? 5.646 -9.596 -19.426 1.00 94.12 80 LYS A O 1
ATOM 622 N N . THR A 1 81 ? 4.750 -7.569 -19.065 1.00 93.38 81 THR A N 1
ATOM 623 C CA . THR A 1 81 ? 5.321 -6.878 -20.229 1.00 93.38 81 THR A CA 1
ATOM 624 C C . THR A 1 81 ? 6.728 -6.344 -19.981 1.00 93.38 81 THR A C 1
ATOM 626 O O . THR A 1 81 ? 7.307 -5.768 -20.891 1.00 93.38 81 THR A O 1
ATOM 629 N N . VAL A 1 82 ? 7.251 -6.501 -18.764 1.00 94.75 82 VAL A N 1
ATOM 630 C CA . VAL A 1 82 ? 8.559 -5.995 -18.353 1.00 94.75 82 VAL A CA 1
ATOM 631 C C . VAL A 1 82 ? 9.409 -7.167 -17.880 1.00 94.75 82 VAL A C 1
ATOM 633 O O . VAL A 1 82 ? 9.055 -7.817 -16.892 1.00 94.75 82 VAL A O 1
ATOM 636 N N . ASP A 1 83 ? 10.538 -7.400 -18.543 1.00 94.81 83 ASP A N 1
ATOM 637 C CA . ASP A 1 83 ? 11.579 -8.311 -18.080 1.00 94.81 83 ASP A CA 1
ATOM 638 C C . ASP A 1 83 ? 12.682 -7.535 -17.342 1.00 94.81 83 ASP A C 1
ATOM 640 O O . ASP A 1 83 ? 13.568 -6.911 -17.927 1.00 94.81 83 ASP A O 1
ATOM 644 N N . LEU A 1 84 ? 12.615 -7.571 -16.010 1.00 93.69 84 LEU A N 1
ATOM 645 C CA . LEU A 1 84 ? 13.600 -6.909 -15.154 1.00 93.69 84 LEU A CA 1
ATOM 646 C C . LEU A 1 84 ? 14.981 -7.573 -15.217 1.00 93.69 84 LEU A C 1
ATOM 648 O O . LEU A 1 84 ? 15.978 -6.886 -15.014 1.00 93.69 84 LEU A O 1
ATOM 652 N N . ASP A 1 85 ? 15.051 -8.877 -15.501 1.00 92.31 85 ASP A N 1
ATOM 653 C CA . ASP A 1 85 ? 16.320 -9.606 -15.575 1.00 92.31 85 ASP A CA 1
ATOM 654 C C . ASP A 1 85 ? 17.036 -9.306 -16.908 1.00 92.31 85 ASP A C 1
ATOM 656 O O . ASP A 1 85 ? 18.266 -9.274 -16.961 1.00 92.31 85 ASP A O 1
ATOM 660 N N . ALA A 1 86 ? 16.273 -8.998 -17.965 1.00 92.75 86 ALA A N 1
ATOM 661 C CA . ALA A 1 86 ? 16.788 -8.480 -19.235 1.00 92.75 86 ALA A CA 1
ATOM 662 C C . ALA A 1 86 ? 17.136 -6.976 -19.205 1.00 92.75 86 ALA A C 1
ATOM 664 O O . ALA A 1 86 ? 17.737 -6.467 -20.153 1.00 92.75 86 ALA A O 1
ATOM 665 N N . GLY A 1 87 ? 16.793 -6.264 -18.125 1.00 89.44 87 GLY A N 1
ATOM 666 C CA . GLY A 1 87 ? 17.054 -4.831 -17.980 1.00 89.44 87 GLY A CA 1
ATOM 667 C C . GLY A 1 87 ? 16.057 -3.929 -18.715 1.00 89.44 87 GLY A C 1
ATOM 668 O O . GLY A 1 87 ? 16.411 -2.806 -19.081 1.00 89.44 87 GLY A O 1
ATOM 669 N N . ASP A 1 88 ? 14.823 -4.393 -18.934 1.00 93.06 88 ASP A N 1
ATOM 670 C CA . ASP A 1 88 ? 13.788 -3.601 -19.598 1.00 93.06 88 ASP A CA 1
ATOM 671 C C . ASP A 1 88 ? 13.469 -2.300 -18.843 1.00 93.06 88 ASP A C 1
ATOM 673 O O . ASP A 1 88 ? 13.410 -2.232 -17.608 1.00 93.06 88 ASP A O 1
ATOM 677 N N . ALA A 1 89 ? 13.168 -1.247 -19.605 1.00 93.38 89 ALA A N 1
ATOM 678 C CA . ALA A 1 89 ? 12.724 0.024 -19.051 1.00 93.38 89 ALA A CA 1
ATOM 679 C C . ALA A 1 89 ? 11.314 -0.102 -18.442 1.00 93.38 89 ALA A C 1
ATOM 681 O O . ALA A 1 89 ? 10.300 -0.054 -19.137 1.00 93.38 89 ALA A O 1
ATOM 682 N N . TRP A 1 90 ? 11.236 -0.198 -17.116 1.00 95.31 90 TRP A N 1
ATOM 683 C CA . TRP A 1 90 ? 9.984 -0.455 -16.397 1.00 95.31 90 TRP A CA 1
ATOM 684 C C . TRP A 1 90 ? 9.179 0.804 -16.030 1.00 95.31 90 TRP A C 1
ATOM 686 O O . TRP A 1 90 ? 7.970 0.733 -15.801 1.00 95.31 90 TRP A O 1
ATOM 696 N N . GLY A 1 91 ? 9.830 1.971 -15.963 1.00 95.00 91 GLY A N 1
ATOM 697 C CA . GLY A 1 91 ? 9.239 3.192 -15.397 1.00 95.00 91 GLY A CA 1
ATOM 698 C C . GLY A 1 91 ? 8.017 3.718 -16.155 1.00 95.00 91 GLY A C 1
ATOM 699 O O . GLY A 1 91 ? 7.049 4.164 -15.540 1.00 95.00 91 GLY A O 1
ATOM 700 N N . ASN A 1 92 ? 8.023 3.651 -17.489 1.00 94.88 92 ASN A N 1
ATOM 701 C CA . ASN A 1 92 ? 6.876 4.073 -18.302 1.00 94.88 92 ASN A CA 1
ATOM 702 C C . ASN A 1 92 ? 5.685 3.128 -18.140 1.00 94.88 92 ASN A C 1
ATOM 704 O O . ASN A 1 92 ? 4.583 3.591 -17.846 1.00 94.88 92 ASN A O 1
ATOM 708 N N . GLU A 1 93 ? 5.923 1.823 -18.258 1.00 96.56 93 GLU A N 1
ATOM 709 C CA . GLU A 1 93 ? 4.893 0.792 -18.108 1.00 96.56 93 GLU A CA 1
ATOM 710 C C . GLU A 1 93 ? 4.229 0.863 -16.730 1.00 96.56 93 GLU A C 1
ATOM 712 O O . GLU A 1 93 ? 3.001 0.901 -1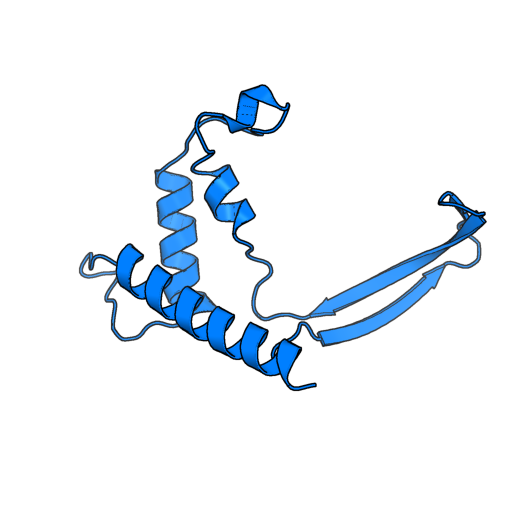6.616 1.00 96.56 93 GLU A O 1
ATOM 717 N N . MET A 1 94 ? 5.041 0.996 -15.675 1.00 96.50 94 MET A N 1
ATOM 718 C CA . MET A 1 94 ? 4.551 1.192 -14.315 1.00 96.50 94 MET A CA 1
ATOM 719 C C . MET A 1 94 ? 3.660 2.433 -14.201 1.00 96.50 94 MET A C 1
ATOM 721 O O . MET A 1 94 ? 2.561 2.348 -13.650 1.00 96.50 94 MET A O 1
ATOM 725 N N . ARG A 1 95 ? 4.106 3.587 -14.718 1.00 95.81 95 ARG A N 1
ATOM 726 C CA . ARG A 1 95 ? 3.339 4.840 -14.636 1.00 95.81 95 ARG A CA 1
ATOM 727 C C . ARG A 1 95 ? 1.997 4.739 -15.353 1.00 95.81 95 ARG A C 1
ATOM 729 O O . ARG A 1 95 ? 0.988 5.168 -14.794 1.00 95.81 95 ARG A O 1
ATOM 736 N N . PHE A 1 96 ? 1.965 4.161 -16.552 1.00 97.31 96 PHE A N 1
ATOM 737 C CA . PHE A 1 96 ? 0.720 4.006 -17.303 1.00 97.31 96 PHE A CA 1
ATOM 738 C C . PHE A 1 96 ? -0.252 3.033 -16.635 1.00 97.31 96 PHE A C 1
ATOM 740 O O . PHE A 1 96 ? -1.453 3.314 -16.599 1.00 97.31 96 PHE A O 1
ATOM 747 N N . GLU A 1 97 ? 0.234 1.932 -16.058 1.00 97.69 97 GLU A N 1
ATOM 748 C CA . GLU A 1 97 ? -0.638 1.015 -15.321 1.00 97.69 97 GLU A CA 1
ATOM 749 C C . GLU A 1 97 ? -1.202 1.668 -14.051 1.00 97.69 97 GLU A C 1
ATOM 751 O O . GLU A 1 97 ? -2.409 1.598 -13.811 1.00 97.69 97 GLU A O 1
ATOM 756 N N . VAL A 1 98 ? -0.374 2.378 -13.277 1.00 97.19 98 VAL A N 1
ATOM 757 C CA . VAL A 1 98 ? -0.837 3.128 -12.097 1.00 97.19 98 VAL A CA 1
ATOM 758 C C . VAL A 1 98 ? -1.878 4.179 -12.491 1.00 97.19 98 VAL A C 1
ATOM 760 O O . VAL A 1 98 ? -2.936 4.261 -11.865 1.00 97.19 98 VAL A O 1
ATOM 763 N N . ALA A 1 99 ? -1.634 4.949 -13.557 1.00 97.81 99 ALA A N 1
ATOM 764 C CA . ALA A 1 99 ? -2.585 5.940 -14.057 1.00 97.81 99 ALA A CA 1
ATOM 765 C C . ALA A 1 99 ? -3.924 5.298 -14.462 1.00 97.81 99 ALA A C 1
ATOM 767 O O . ALA A 1 99 ? -4.989 5.802 -14.102 1.00 97.81 99 ALA A O 1
ATOM 768 N N . ARG A 1 100 ? -3.886 4.147 -15.145 1.00 97.62 100 ARG A N 1
ATOM 769 C CA . ARG A 1 100 ? -5.077 3.379 -15.534 1.00 97.62 100 ARG A CA 1
ATOM 770 C C . ARG A 1 100 ? -5.874 2.894 -14.320 1.00 97.62 100 ARG A C 1
ATOM 772 O O . ARG A 1 100 ? -7.100 3.025 -14.308 1.00 97.62 100 ARG A O 1
ATOM 779 N N . GLN A 1 101 ? -5.210 2.334 -13.307 1.00 96.56 101 GLN A N 1
ATOM 780 C CA . GLN A 1 101 ? -5.872 1.861 -12.085 1.00 96.56 101 GLN A CA 1
ATOM 781 C C . GLN A 1 101 ? -6.483 3.018 -11.286 1.00 96.56 101 GLN A C 1
ATOM 783 O O . GLN A 1 101 ? -7.633 2.918 -10.851 1.00 96.56 101 GLN A O 1
ATOM 788 N N . ASN A 1 102 ? -5.768 4.140 -11.170 1.00 97.00 102 ASN A N 1
ATOM 789 C CA . ASN A 1 102 ? -6.268 5.345 -10.511 1.00 97.00 102 ASN A CA 1
ATOM 790 C C . ASN A 1 102 ? -7.477 5.936 -11.242 1.00 97.00 102 ASN A C 1
ATOM 792 O O . ASN A 1 102 ? -8.469 6.262 -10.597 1.00 97.00 102 ASN A O 1
ATOM 796 N N . ALA A 1 103 ? -7.449 6.007 -12.576 1.00 97.50 103 ALA A N 1
ATOM 797 C CA . ALA A 1 103 ? -8.585 6.491 -13.361 1.00 97.50 103 ALA A CA 1
ATOM 798 C C . ALA A 1 103 ? -9.848 5.648 -13.116 1.00 97.50 103 ALA A C 1
ATOM 800 O O . ALA A 1 103 ? -10.925 6.195 -12.892 1.00 97.50 103 ALA A O 1
ATOM 801 N N . ARG A 1 104 ? -9.716 4.314 -13.081 1.00 96.94 104 ARG A N 1
ATOM 802 C CA . ARG A 1 104 ? -10.830 3.402 -12.760 1.00 96.94 104 ARG A CA 1
ATOM 803 C C . ARG A 1 104 ? -11.348 3.594 -11.338 1.00 96.94 104 ARG A C 1
ATOM 805 O O . ARG A 1 104 ? -12.556 3.573 -11.118 1.00 96.94 104 ARG A O 1
ATOM 812 N N . MET A 1 105 ? -10.441 3.754 -10.378 1.00 96.44 105 MET A N 1
ATOM 813 C CA . MET A 1 105 ? -10.784 3.978 -8.977 1.00 96.44 105 MET A CA 1
ATOM 814 C C . MET A 1 105 ? -11.560 5.290 -8.804 1.00 96.44 105 MET A C 1
ATOM 816 O O . MET A 1 105 ? -12.661 5.259 -8.262 1.00 96.44 105 MET A O 1
ATOM 820 N N . VAL A 1 106 ? -11.044 6.402 -9.337 1.00 97.06 106 VAL A N 1
ATOM 821 C CA . VAL A 1 106 ? -11.699 7.718 -9.276 1.00 97.06 106 VAL A CA 1
ATOM 822 C C . VAL A 1 106 ? -13.035 7.703 -10.012 1.00 97.06 106 VAL A C 1
ATOM 824 O O . VAL A 1 106 ? -14.016 8.202 -9.474 1.00 97.06 106 VAL A O 1
ATOM 827 N N . ALA A 1 107 ? -13.122 7.077 -11.190 1.00 97.19 107 ALA A N 1
ATOM 828 C CA . ALA A 1 107 ? -14.393 6.932 -11.899 1.00 97.19 107 ALA A CA 1
ATOM 829 C C . ALA A 1 107 ? -15.448 6.217 -11.037 1.00 97.19 107 ALA A C 1
ATOM 831 O O . ALA A 1 107 ? -16.588 6.667 -10.956 1.00 97.19 107 ALA A O 1
ATOM 832 N N . ALA A 1 108 ? -15.059 5.150 -10.333 1.00 96.50 108 ALA A N 1
ATOM 833 C CA . ALA A 1 108 ? -15.955 4.457 -9.414 1.00 96.50 108 ALA A CA 1
ATOM 834 C C . ALA A 1 108 ? -16.339 5.309 -8.188 1.00 96.50 108 ALA A C 1
ATOM 836 O O . ALA A 1 108 ? -17.429 5.123 -7.667 1.00 96.50 108 ALA A O 1
ATOM 837 N N . TRP A 1 109 ? -15.480 6.232 -7.740 1.00 96.25 109 TRP A N 1
ATOM 838 C CA . TRP A 1 109 ? -15.779 7.192 -6.663 1.00 96.25 109 TRP A CA 1
ATOM 839 C C . TRP A 1 109 ? -16.741 8.303 -7.068 1.00 96.25 109 TRP A C 1
ATOM 841 O O . TRP A 1 109 ? -17.375 8.885 -6.204 1.00 96.25 109 TRP A O 1
ATOM 851 N N . GLN A 1 110 ? -16.809 8.654 -8.351 1.00 97.12 110 GLN A N 1
ATOM 852 C CA . GLN A 1 110 ? -17.757 9.671 -8.817 1.00 97.12 110 GLN A CA 1
ATOM 853 C C . GLN A 1 110 ? -19.134 9.078 -9.134 1.00 97.12 110 GLN A C 1
ATOM 855 O O . GLN A 1 110 ? -20.124 9.801 -9.171 1.00 97.12 110 GLN A O 1
ATOM 860 N N . ALA A 1 111 ? -19.190 7.775 -9.413 1.00 96.19 111 ALA A N 1
ATOM 861 C CA . ALA A 1 111 ? -20.417 7.085 -9.797 1.00 96.19 111 ALA A CA 1
ATOM 862 C C . ALA A 1 111 ? -21.270 6.614 -8.605 1.00 96.19 111 ALA A C 1
ATOM 864 O O . ALA A 1 111 ? -22.461 6.365 -8.790 1.00 96.19 111 ALA A O 1
ATOM 865 N N . TYR A 1 112 ? -20.665 6.461 -7.424 1.00 89.62 112 TYR A N 1
ATOM 866 C CA . TYR A 1 112 ? -21.283 5.963 -6.191 1.00 89.62 112 TYR A CA 1
ATOM 867 C C . TYR A 1 112 ? -20.880 6.840 -5.013 1.00 89.62 112 TYR A C 1
ATOM 869 O O . TYR A 1 112 ? -21.728 7.016 -4.113 1.00 89.62 112 TYR A O 1
#

Secondary structure (DSSP, 8-state):
---PEEEEEEEEEEEEEESSSEEEEEEEEEE-S----HHHHHHHS--TTGGGGT--SS---HHHHHHHHHHIIIIII--TT--TTTT---HHHHHHHHHHHHHHHHHHHHH-